Protein AF-A0A084TFQ5-F1 (afdb_monomer_lite)

Sequence (138 aa):
MNALFSKINQGQYDNQDSLVRLMKNAEAKGEQTILKAVQQRLRKVFPKLYRRYVGPITLRDPLGSKNCYCAKPTSLHNIAHDILNMTIPTEALQCDLCWDEDITVAWGVYGPLGAKVIDKHTWTTTCHERGDVKYATH

Foldseek 3Di:
DDPLLVCLLVCVQLDPVSLVVQLVVCVVVVVVSSNVSSLVSCCVRPVVVNLAQPWHNDQQCCPDPDPACSNVTGHLPVLLVCLVVVNHGLVLLQDPCSVPPRNVVSCVQCPDVHVNNQYPVSVVVSVVSSCCSHPVDD

pLDDT: mean 91.7, std 7.59, range [51.44, 97.81]

Secondary structure (DSSP, 8-state):
--HHHHHHHTTTT-SHHHHHHHHHHHHHTT-HHHHHHHHHHHHHH-HHHHHHHT--SS-S-TT--SSSTTTS---HHHHHHHHHHT---HHHHH-HHIIIIIIHHHHHHHSTTTTS-S-HHHHHHHHHHHHHHHH---

Radius of gyration: 17.13 Å; chains: 1; bounding box: 45×23×48 Å

Structure (mmCIF, N/CA/C/O backbone):
data_AF-A0A084TFQ5-F1
#
_entry.id   AF-A0A084TFQ5-F1
#
loop_
_atom_site.group_PDB
_atom_site.id
_atom_site.type_symbol
_atom_site.label_atom_id
_atom_site.label_alt_id
_atom_site.label_comp_id
_atom_site.label_asym_id
_atom_site.label_entity_id
_atom_site.label_seq_id
_atom_site.pdbx_PDB_ins_code
_atom_site.Cartn_x
_atom_site.Cartn_y
_atom_site.Cartn_z
_atom_site.occupancy
_atom_site.B_iso_or_equiv
_atom_site.auth_seq_id
_atom_site.auth_comp_id
_atom_site.auth_asym_id
_atom_site.auth_atom_id
_atom_site.pdbx_PDB_model_num
ATOM 1 N N . MET A 1 1 ? -13.229 11.103 28.616 1.00 55.78 1 MET A N 1
ATOM 2 C CA . MET A 1 1 ? -12.720 10.103 27.646 1.00 55.78 1 MET A CA 1
ATOM 3 C C . MET A 1 1 ? -13.831 9.848 26.627 1.00 55.78 1 MET A C 1
ATOM 5 O O . MET A 1 1 ? -14.953 9.616 27.053 1.00 55.78 1 MET A O 1
ATOM 9 N N . ASN A 1 2 ? -13.583 10.002 25.320 1.00 80.75 2 ASN A N 1
ATOM 10 C CA . ASN A 1 2 ? -14.636 9.952 24.291 1.00 80.75 2 ASN A CA 1
ATOM 11 C C . ASN A 1 2 ? -15.281 8.547 24.239 1.00 80.75 2 ASN A C 1
ATOM 13 O O . ASN A 1 2 ? -14.569 7.554 24.085 1.00 80.75 2 ASN A O 1
ATOM 17 N N . ALA A 1 3 ? -16.608 8.447 24.375 1.00 88.81 3 ALA A N 1
ATOM 18 C CA . ALA A 1 3 ? -17.328 7.168 24.396 1.00 88.81 3 ALA A CA 1
ATOM 19 C C . ALA A 1 3 ? -17.065 6.328 23.133 1.00 88.81 3 ALA A C 1
ATOM 21 O O . ALA A 1 3 ? -16.974 5.103 23.206 1.00 88.81 3 ALA A O 1
ATOM 22 N N . LEU A 1 4 ? -16.872 6.983 21.983 1.00 90.44 4 LEU A N 1
ATOM 23 C CA . LEU A 1 4 ? -16.528 6.318 20.727 1.00 90.44 4 LEU A CA 1
ATOM 24 C C . LEU A 1 4 ? -15.164 5.612 20.794 1.00 90.44 4 LEU A C 1
ATOM 26 O O . LEU A 1 4 ? -15.052 4.460 20.386 1.00 90.44 4 LEU A O 1
ATOM 30 N N . PHE A 1 5 ? -14.148 6.268 21.362 1.00 91.31 5 PHE A N 1
ATOM 31 C CA . PHE A 1 5 ? -12.805 5.699 21.527 1.00 91.31 5 PHE A CA 1
ATOM 32 C C . PHE A 1 5 ? -12.831 4.410 22.359 1.00 91.31 5 PHE A C 1
ATOM 34 O O . PHE A 1 5 ? -12.227 3.408 21.979 1.00 91.31 5 PHE A O 1
ATOM 41 N N . SER A 1 6 ? -13.577 4.413 23.470 1.00 91.75 6 SER A N 1
ATOM 42 C CA . SER A 1 6 ? -13.732 3.230 24.324 1.00 91.75 6 SER A CA 1
ATOM 43 C C . SER A 1 6 ? -14.381 2.067 23.564 1.00 91.75 6 SER A C 1
ATOM 45 O O . SER A 1 6 ? -13.836 0.963 23.550 1.00 91.75 6 SER A O 1
ATOM 47 N N . LYS A 1 7 ? -15.476 2.333 22.838 1.00 93.50 7 LYS A N 1
ATOM 48 C CA . LYS A 1 7 ? -16.184 1.326 22.031 1.00 93.50 7 LYS A CA 1
ATOM 49 C C . LYS A 1 7 ? -15.310 0.720 20.925 1.00 93.50 7 LYS A C 1
ATOM 51 O O . LYS A 1 7 ? -15.363 -0.487 20.700 1.00 93.50 7 LYS A O 1
ATOM 56 N N . ILE A 1 8 ? -14.479 1.531 20.259 1.00 93.38 8 ILE A N 1
ATOM 57 C CA . ILE A 1 8 ? -13.519 1.054 19.247 1.00 93.38 8 ILE A CA 1
ATOM 58 C C . ILE A 1 8 ? -12.501 0.100 19.876 1.00 93.38 8 ILE A C 1
ATOM 60 O O . ILE A 1 8 ? -12.296 -1.000 19.368 1.00 93.38 8 ILE A O 1
ATOM 64 N N . ASN A 1 9 ? -11.896 0.479 21.003 1.00 91.56 9 ASN A N 1
ATOM 65 C CA . ASN A 1 9 ? -10.892 -0.360 21.665 1.00 91.56 9 ASN A CA 1
ATOM 66 C C . ASN A 1 9 ? -11.473 -1.679 22.190 1.00 91.56 9 ASN A C 1
ATOM 68 O O . ASN A 1 9 ? -10.795 -2.707 22.143 1.00 91.56 9 ASN A O 1
ATOM 72 N N . GLN A 1 10 ? -12.742 -1.667 22.603 1.00 93.31 10 GLN A N 1
ATOM 73 C CA . GLN A 1 10 ? -13.506 -2.858 22.985 1.00 93.31 10 GLN A CA 1
ATOM 74 C C . GLN A 1 10 ? -13.872 -3.767 21.797 1.00 93.31 10 GLN A C 1
ATOM 76 O O . GLN A 1 10 ? -14.397 -4.852 22.015 1.00 93.31 10 GLN A O 1
ATOM 81 N N . GLY A 1 11 ? -13.598 -3.359 20.552 1.00 91.50 11 GLY A N 1
ATOM 82 C CA . GLY A 1 11 ? -13.875 -4.161 19.358 1.00 91.50 11 GLY A CA 1
ATOM 83 C C . GLY A 1 11 ? -15.333 -4.131 18.894 1.00 91.50 11 GLY A C 1
ATOM 84 O O . GLY A 1 11 ? -15.708 -4.904 18.019 1.00 91.50 11 GLY A O 1
ATOM 85 N N . GLN A 1 12 ? -16.166 -3.215 19.409 1.00 92.81 12 GLN A N 1
ATOM 86 C CA . GLN A 1 12 ? -17.589 -3.132 19.026 1.00 92.81 12 GLN A CA 1
ATOM 87 C C . GLN A 1 12 ? -17.809 -2.832 17.533 1.00 92.81 12 GLN A C 1
ATOM 89 O O . GLN A 1 12 ? -18.906 -3.019 17.015 1.00 92.81 12 GLN A O 1
ATOM 94 N N . TYR A 1 13 ? -16.766 -2.368 16.842 1.00 91.44 13 TYR A N 1
ATOM 95 C CA . TYR A 1 13 ? -16.788 -2.035 15.422 1.00 91.44 13 TYR A CA 1
ATOM 96 C C . TYR A 1 13 ? -15.903 -2.949 14.574 1.00 91.44 13 TYR A C 1
ATOM 98 O O . TYR A 1 13 ? -15.596 -2.561 13.457 1.00 91.44 13 TYR A O 1
ATOM 106 N N . ASP A 1 14 ? -15.496 -4.133 15.049 1.00 92.12 14 ASP A N 1
ATOM 107 C CA . ASP A 1 14 ? -14.597 -5.067 14.336 1.00 92.12 14 ASP A CA 1
ATOM 108 C C . ASP A 1 14 ? -15.222 -5.753 13.102 1.00 92.12 14 ASP A C 1
ATOM 110 O O . ASP A 1 14 ? -14.976 -6.919 12.803 1.00 92.12 14 ASP A O 1
ATOM 114 N N . ASN A 1 15 ? -16.023 -5.024 12.341 1.00 94.00 15 ASN A N 1
ATOM 115 C CA . ASN A 1 15 ? -16.412 -5.385 10.992 1.00 94.00 15 ASN A CA 1
ATOM 116 C C . ASN A 1 15 ? -15.684 -4.467 10.002 1.00 94.00 15 ASN A C 1
ATOM 118 O O . ASN A 1 15 ? -15.444 -3.287 10.277 1.00 94.00 15 ASN A O 1
ATOM 122 N N . GLN A 1 16 ? -15.329 -5.023 8.846 1.00 92.12 16 GLN A N 1
ATOM 123 C CA . GLN A 1 16 ? -14.522 -4.351 7.830 1.00 92.12 16 GLN A CA 1
ATOM 124 C C . GLN A 1 16 ? -15.105 -2.986 7.425 1.00 92.12 16 GLN A C 1
ATOM 126 O O . GLN A 1 16 ? -14.390 -1.983 7.459 1.00 92.12 16 GLN A O 1
ATOM 131 N N . ASP A 1 17 ? -16.397 -2.922 7.098 1.00 93.44 17 ASP A N 1
ATOM 132 C CA . ASP A 1 17 ? -17.024 -1.698 6.588 1.00 93.44 17 ASP A CA 1
ATOM 133 C C . ASP A 1 17 ? -17.095 -0.590 7.643 1.00 93.44 17 ASP A C 1
ATOM 135 O O . ASP A 1 17 ? -16.847 0.579 7.333 1.00 93.44 17 ASP A O 1
ATOM 139 N N . SER A 1 18 ? -17.377 -0.939 8.903 1.00 94.25 18 SER A N 1
ATOM 140 C CA . SER A 1 18 ? -17.406 0.033 10.000 1.00 94.25 18 SER A CA 1
ATOM 141 C C . SER A 1 18 ? -16.026 0.602 10.277 1.00 94.25 18 SER A C 1
ATOM 143 O O . SER A 1 18 ? -15.903 1.820 10.391 1.00 94.25 18 SER A O 1
ATOM 145 N N . LEU A 1 19 ? -14.981 -0.232 10.343 1.00 94.56 19 LEU A N 1
ATOM 146 C CA . LEU A 1 19 ? -13.622 0.267 10.569 1.00 94.56 19 LEU A CA 1
ATOM 147 C C . LEU A 1 19 ? -13.151 1.157 9.417 1.00 94.56 19 LEU A C 1
ATOM 149 O O . LEU A 1 19 ? -12.603 2.226 9.670 1.00 94.56 19 LEU A O 1
ATOM 153 N N . VAL A 1 20 ? -13.408 0.777 8.162 1.00 93.56 20 VAL A N 1
ATOM 154 C CA . VAL A 1 20 ? -13.035 1.607 7.004 1.00 93.56 20 VAL A CA 1
ATOM 155 C C . VAL A 1 20 ? -13.800 2.933 7.006 1.00 93.56 20 VAL A C 1
ATOM 157 O O . VAL A 1 20 ? -13.203 3.986 6.777 1.00 93.56 20 VAL A O 1
ATOM 160 N N . ARG A 1 21 ? -15.106 2.918 7.301 1.00 94.75 21 ARG A N 1
ATOM 161 C CA . ARG A 1 21 ? -15.915 4.142 7.390 1.00 94.75 21 ARG A CA 1
ATOM 162 C C . ARG A 1 21 ? -15.445 5.048 8.528 1.00 94.75 21 ARG A C 1
ATOM 164 O O . ARG A 1 21 ? -15.299 6.250 8.323 1.00 94.75 21 ARG A O 1
ATOM 171 N N . LEU A 1 22 ? -15.187 4.486 9.709 1.00 95.12 22 LEU A N 1
ATOM 172 C CA . LEU A 1 22 ? -14.682 5.233 10.862 1.00 95.12 22 LEU A CA 1
ATOM 173 C C . LEU A 1 22 ? -13.305 5.835 10.586 1.00 95.12 22 LEU A C 1
ATOM 175 O O . LEU A 1 22 ? -13.082 6.987 10.939 1.00 95.12 22 LEU A O 1
ATOM 179 N N . MET A 1 23 ? -12.417 5.094 9.920 1.00 95.25 23 MET A N 1
ATOM 180 C CA . MET A 1 23 ? -11.096 5.580 9.521 1.00 95.25 23 MET A CA 1
ATOM 181 C C . MET A 1 23 ? -11.217 6.811 8.616 1.00 95.25 23 MET A C 1
ATOM 183 O O . MET A 1 23 ? -10.681 7.860 8.960 1.00 95.25 23 MET A O 1
ATOM 187 N N . LYS A 1 24 ? -11.987 6.712 7.522 1.00 93.88 24 LYS A N 1
ATOM 188 C CA . LYS A 1 24 ? -12.201 7.827 6.581 1.00 93.88 24 LYS A CA 1
ATOM 189 C C . LYS A 1 24 ? -12.834 9.045 7.257 1.00 93.88 24 LYS A C 1
ATOM 191 O O . LYS A 1 24 ? -12.432 10.174 7.006 1.00 93.88 24 LYS A O 1
ATOM 196 N N . ASN A 1 25 ? -13.809 8.821 8.139 1.00 94.38 25 ASN A N 1
ATOM 197 C CA . ASN A 1 25 ? -14.461 9.902 8.878 1.00 94.38 25 ASN A CA 1
ATOM 198 C C . ASN A 1 25 ? -13.507 10.585 9.866 1.00 94.38 25 ASN A C 1
ATOM 200 O O . ASN A 1 25 ? -13.527 11.808 9.978 1.00 94.38 25 ASN A O 1
ATOM 204 N N . ALA A 1 26 ? -12.694 9.811 10.589 1.00 93.69 26 ALA A N 1
ATOM 205 C CA . ALA A 1 26 ? -11.724 10.345 11.539 1.00 93.69 26 ALA A CA 1
ATOM 206 C C . ALA A 1 26 ? -10.620 11.134 10.824 1.00 93.69 26 ALA A C 1
ATOM 208 O O . ALA A 1 26 ? -10.239 12.202 11.293 1.00 93.69 26 ALA A O 1
ATOM 209 N N . GLU A 1 27 ? -10.156 10.645 9.673 1.00 92.75 27 GLU A N 1
ATOM 210 C CA . GLU A 1 27 ? -9.210 11.345 8.804 1.00 92.75 27 GLU A CA 1
ATOM 211 C C . GLU A 1 27 ? -9.791 12.673 8.296 1.00 92.75 27 GLU A C 1
ATOM 213 O O . GLU A 1 27 ? -9.194 13.722 8.526 1.00 92.75 27 GLU A O 1
ATOM 218 N N . ALA A 1 28 ? -11.001 12.659 7.724 1.00 94.00 28 ALA A N 1
ATOM 219 C CA . ALA A 1 28 ? -11.664 13.861 7.211 1.00 94.00 28 ALA A CA 1
ATOM 220 C C . ALA A 1 28 ? -11.933 14.927 8.289 1.00 94.00 28 ALA A C 1
ATOM 222 O O . ALA A 1 28 ? -11.950 16.120 7.996 1.00 94.00 28 ALA A O 1
ATOM 223 N N . LYS A 1 29 ? -12.147 14.507 9.541 1.00 94.06 29 LYS A N 1
ATOM 224 C CA . LYS A 1 29 ? -12.384 15.402 10.685 1.00 94.06 29 LYS A CA 1
ATOM 225 C C . LYS A 1 29 ? -11.117 15.769 11.462 1.00 94.06 29 LYS A C 1
ATOM 227 O O . LYS A 1 29 ? -11.204 16.519 12.430 1.00 94.06 29 LYS A O 1
ATOM 232 N N . GLY A 1 30 ? -9.958 15.218 11.098 1.00 92.12 30 GLY A N 1
ATOM 233 C CA . GLY A 1 30 ? -8.713 15.410 11.844 1.00 92.12 30 GLY A CA 1
ATOM 234 C C . GLY A 1 30 ? -8.717 14.801 13.257 1.00 92.12 30 GLY A C 1
ATOM 235 O O . GLY A 1 30 ? -7.922 15.205 14.105 1.00 92.12 30 GLY A O 1
ATOM 236 N N . GLU A 1 31 ? -9.580 13.821 13.544 1.00 93.94 31 GLU A N 1
ATOM 237 C CA . GLU A 1 31 ? -9.701 13.174 14.858 1.00 93.94 31 GLU A CA 1
ATOM 238 C C . GLU A 1 31 ? -8.588 12.132 15.089 1.00 93.94 31 GLU A C 1
ATOM 240 O O . GLU A 1 31 ? -8.817 10.920 15.102 1.00 93.94 31 GLU A O 1
ATOM 245 N N . GLN A 1 32 ? -7.357 12.598 15.313 1.00 92.88 32 GLN A N 1
ATOM 246 C CA . GLN A 1 32 ? -6.152 11.754 15.369 1.00 92.88 32 GLN A CA 1
ATOM 247 C C . GLN A 1 32 ? -6.222 10.603 16.386 1.00 92.88 32 GLN A C 1
ATOM 249 O O . GLN A 1 32 ? -5.752 9.496 16.122 1.00 92.88 32 GLN A O 1
ATOM 254 N N . THR A 1 33 ? -6.831 10.830 17.551 1.00 92.94 33 THR A N 1
ATOM 255 C CA . THR A 1 33 ? -6.975 9.798 18.591 1.00 92.94 33 THR A CA 1
ATOM 256 C C . THR A 1 33 ? -7.894 8.659 18.146 1.00 92.94 33 THR A C 1
ATOM 258 O O . THR A 1 33 ? -7.606 7.491 18.407 1.00 92.94 33 THR A O 1
ATOM 261 N N . ILE A 1 34 ? -8.986 8.988 17.452 1.00 94.69 34 ILE A N 1
ATOM 262 C CA . ILE A 1 34 ? -9.914 7.997 16.899 1.00 94.69 34 ILE A CA 1
ATOM 263 C C . ILE A 1 34 ? -9.255 7.275 15.727 1.00 94.69 34 ILE A C 1
ATOM 265 O O . ILE A 1 34 ? -9.291 6.047 15.682 1.00 94.69 34 ILE A O 1
ATOM 269 N N . LEU A 1 35 ? -8.581 8.013 14.840 1.00 94.38 35 LEU A N 1
ATOM 270 C CA . LEU A 1 35 ? -7.865 7.443 13.702 1.00 94.38 35 LEU A CA 1
ATOM 271 C C . LEU A 1 35 ? -6.844 6.389 14.153 1.00 94.38 35 LEU A C 1
ATOM 273 O O . LEU A 1 35 ? -6.884 5.258 13.670 1.00 94.38 35 LEU A O 1
ATOM 277 N N . LYS A 1 36 ? -6.003 6.705 15.148 1.00 93.56 36 LYS A N 1
ATOM 278 C CA . LYS A 1 36 ? -5.032 5.754 15.716 1.00 93.56 36 LYS A CA 1
ATOM 279 C C . LYS A 1 36 ? -5.700 4.502 16.288 1.00 93.56 36 LYS A C 1
ATOM 281 O O . LYS A 1 36 ? -5.234 3.396 16.026 1.00 93.56 36 LYS A O 1
ATOM 286 N N . ALA A 1 37 ? -6.797 4.653 17.034 1.00 94.44 37 ALA A N 1
ATOM 287 C CA . ALA A 1 37 ? -7.523 3.513 17.599 1.00 94.44 37 ALA A CA 1
ATOM 288 C C . ALA A 1 37 ? -8.087 2.595 16.501 1.00 94.44 37 ALA A C 1
ATOM 290 O O . ALA A 1 37 ? -7.922 1.376 16.554 1.00 94.44 37 ALA A O 1
ATOM 291 N N . VAL A 1 38 ? -8.700 3.174 15.464 1.00 94.94 38 VAL A N 1
ATOM 292 C CA . VAL A 1 38 ? -9.241 2.419 14.325 1.00 94.94 38 VAL A CA 1
ATOM 293 C C . VAL A 1 38 ? -8.126 1.716 13.553 1.00 94.94 38 VAL A C 1
ATOM 295 O O . VAL A 1 38 ? -8.257 0.535 13.240 1.00 94.94 38 VAL A O 1
ATOM 298 N N . GLN A 1 39 ? -7.005 2.394 13.296 1.00 94.44 39 GLN A N 1
ATOM 299 C CA . GLN A 1 39 ? -5.840 1.803 12.634 1.00 94.44 39 GLN A CA 1
ATOM 300 C C . GLN A 1 39 ? -5.264 0.622 13.432 1.00 94.44 39 GLN A C 1
ATOM 302 O O . GLN A 1 39 ? -4.922 -0.402 12.844 1.00 94.44 39 GLN A O 1
ATOM 307 N N . GLN A 1 40 ? -5.213 0.707 14.765 1.00 93.75 40 GLN A N 1
ATOM 308 C CA . GLN A 1 40 ? -4.803 -0.416 15.617 1.00 93.75 40 GLN A CA 1
ATOM 309 C C . GLN A 1 40 ? -5.769 -1.606 15.519 1.00 93.75 40 GLN A C 1
ATOM 311 O O . GLN A 1 40 ? -5.319 -2.749 15.401 1.00 93.75 40 GLN A O 1
ATOM 316 N N . ARG A 1 41 ? -7.089 -1.361 15.510 1.00 95.50 41 ARG A N 1
ATOM 317 C CA . ARG A 1 41 ? -8.087 -2.424 15.288 1.00 95.50 41 ARG A CA 1
ATOM 318 C C . ARG A 1 41 ? -7.954 -3.046 13.900 1.00 95.50 41 ARG A C 1
ATOM 320 O O . ARG A 1 41 ? -7.914 -4.268 13.795 1.00 95.50 41 ARG A O 1
ATOM 327 N N . LEU A 1 42 ? -7.802 -2.230 12.853 1.00 94.50 42 LEU A N 1
ATOM 328 C CA . LEU A 1 42 ? -7.563 -2.694 11.482 1.00 94.50 42 LEU A CA 1
ATOM 329 C C . LEU A 1 42 ? -6.317 -3.576 11.401 1.00 94.50 42 LEU A C 1
ATOM 331 O O . LEU A 1 42 ? -6.382 -4.653 10.819 1.00 94.50 42 LEU A O 1
ATOM 335 N N . ARG A 1 43 ? -5.209 -3.169 12.032 1.00 93.81 43 ARG A N 1
ATOM 336 C CA . ARG A 1 43 ? -3.974 -3.966 12.082 1.00 93.81 43 ARG A CA 1
ATOM 337 C C . ARG A 1 43 ? -4.201 -5.341 12.706 1.00 93.81 43 ARG A C 1
ATOM 339 O O . ARG A 1 43 ? -3.633 -6.318 12.230 1.00 93.81 43 ARG A O 1
ATOM 346 N N . LYS A 1 44 ? -5.015 -5.408 13.764 1.00 93.44 44 LYS A N 1
ATOM 347 C CA . LYS A 1 44 ? -5.301 -6.641 14.507 1.00 93.44 44 LYS A CA 1
ATOM 348 C C . LYS A 1 44 ? -6.258 -7.575 13.763 1.00 93.44 44 LYS A C 1
ATOM 350 O O . LYS A 1 44 ? -6.007 -8.773 13.717 1.00 93.44 44 LYS A O 1
ATOM 355 N N . VAL A 1 45 ? -7.359 -7.042 13.237 1.00 95.06 45 VAL A N 1
ATOM 356 C CA . VAL A 1 45 ? -8.483 -7.849 12.726 1.00 95.06 45 VAL A CA 1
ATOM 357 C C . VAL A 1 45 ? -8.429 -8.011 11.206 1.00 95.06 45 VAL A C 1
ATOM 359 O O . VAL A 1 45 ? -8.740 -9.079 10.688 1.00 95.06 45 VAL A O 1
ATOM 362 N N . PHE A 1 46 ? -7.983 -6.984 10.478 1.00 94.56 46 PHE A N 1
ATOM 363 C CA . PHE A 1 46 ? -7.946 -6.968 9.012 1.00 94.56 46 PHE A CA 1
ATOM 364 C C . PHE A 1 46 ? -6.574 -6.514 8.480 1.00 94.56 46 PHE A C 1
ATOM 366 O O . PHE A 1 46 ? -6.475 -5.480 7.809 1.00 94.56 46 PHE A O 1
ATOM 373 N N . PRO A 1 47 ? -5.496 -7.286 8.722 1.00 91.50 47 PRO A N 1
ATOM 374 C CA . PRO A 1 47 ? -4.124 -6.900 8.373 1.00 91.50 47 PRO A CA 1
ATOM 375 C C . PRO A 1 47 ? -3.932 -6.545 6.890 1.00 91.50 47 PRO A C 1
ATOM 377 O O . PRO A 1 47 ? -3.164 -5.641 6.563 1.00 91.50 47 PRO A O 1
ATOM 380 N N . LYS A 1 48 ? -4.673 -7.193 5.978 1.00 90.75 48 LYS A N 1
ATOM 381 C CA . LYS A 1 48 ? -4.650 -6.867 4.540 1.00 90.75 48 LYS A CA 1
ATOM 382 C C . LYS A 1 48 ? -5.203 -5.465 4.246 1.00 90.75 48 LYS A C 1
ATOM 384 O O . LYS A 1 48 ? -4.624 -4.737 3.444 1.00 90.75 48 LYS A O 1
ATOM 389 N N . LEU A 1 49 ? -6.292 -5.060 4.905 1.00 91.81 49 LEU A N 1
ATOM 390 C CA . LEU A 1 49 ? -6.852 -3.708 4.764 1.00 91.81 49 LEU A CA 1
ATOM 391 C C . LEU A 1 49 ? -5.965 -2.661 5.424 1.00 91.81 49 LEU A C 1
ATOM 393 O O . LEU A 1 49 ? -5.795 -1.575 4.875 1.00 91.81 49 LEU A O 1
ATOM 397 N N . TYR A 1 50 ? -5.373 -2.999 6.570 1.00 93.12 50 TYR A N 1
ATOM 398 C CA . TYR A 1 50 ? -4.378 -2.147 7.204 1.00 93.12 50 TYR A CA 1
ATOM 399 C C . TYR A 1 50 ? -3.212 -1.865 6.249 1.00 93.12 50 TYR A C 1
ATOM 401 O O . TYR A 1 50 ? -2.900 -0.703 6.004 1.00 93.12 50 TYR A O 1
ATOM 409 N N . ARG A 1 51 ? -2.649 -2.905 5.614 1.00 91.94 51 ARG A N 1
ATOM 410 C CA . ARG A 1 51 ? -1.598 -2.745 4.594 1.00 91.94 51 ARG A CA 1
ATOM 411 C C . ARG A 1 51 ? -2.046 -1.857 3.435 1.00 91.94 51 ARG A C 1
ATOM 413 O O . ARG A 1 51 ? -1.287 -1.014 2.962 1.00 91.94 51 ARG A O 1
ATOM 420 N N . ARG A 1 52 ? -3.295 -2.024 2.997 1.00 91.56 52 ARG A N 1
ATOM 421 C CA . ARG A 1 52 ? -3.857 -1.268 1.877 1.00 91.56 52 ARG A CA 1
ATOM 422 C C . ARG A 1 52 ? -3.939 0.235 2.141 1.00 91.56 52 ARG A C 1
ATOM 424 O O . ARG A 1 52 ? -3.597 1.001 1.244 1.00 91.56 52 ARG A O 1
ATOM 431 N N . TYR A 1 53 ? -4.418 0.634 3.318 1.00 90.00 53 TYR A N 1
ATOM 432 C CA . TYR A 1 53 ? -4.767 2.030 3.612 1.00 90.00 53 TYR A CA 1
ATOM 433 C C . TYR A 1 53 ? -3.782 2.754 4.524 1.00 90.00 53 TYR A C 1
ATOM 435 O O . TYR A 1 53 ? -3.684 3.971 4.455 1.00 90.00 53 TYR A O 1
ATOM 443 N N . VAL A 1 54 ? -3.066 2.025 5.374 1.00 88.94 54 VAL A N 1
ATOM 444 C CA . VAL A 1 54 ? -2.184 2.611 6.389 1.00 88.94 54 VAL A CA 1
ATOM 445 C C . VAL A 1 54 ? -0.726 2.372 6.024 1.00 88.94 54 VAL A C 1
ATOM 447 O O . VAL A 1 54 ? 0.043 3.319 5.928 1.00 88.94 54 VAL A O 1
ATOM 450 N N . GLY A 1 55 ? -0.348 1.117 5.787 1.00 88.62 55 GLY A N 1
ATOM 451 C CA . GLY A 1 55 ? 1.042 0.744 5.527 1.00 88.62 55 GLY A CA 1
ATOM 452 C C . GLY A 1 55 ? 1.396 -0.632 6.084 1.00 88.62 55 GLY A C 1
ATOM 453 O O . GLY A 1 55 ? 0.536 -1.319 6.644 1.00 88.62 55 GLY A O 1
ATOM 454 N N . PRO A 1 56 ? 2.649 -1.080 5.920 1.00 86.12 56 PRO A N 1
ATOM 455 C CA . PRO A 1 56 ? 3.066 -2.402 6.362 1.00 86.12 56 PRO A CA 1
ATOM 456 C C . PRO A 1 56 ? 2.959 -2.566 7.879 1.00 86.12 56 PRO A C 1
ATOM 458 O O . PRO A 1 56 ? 3.062 -1.623 8.660 1.00 86.12 56 PRO A O 1
ATOM 461 N N . ILE A 1 57 ? 2.745 -3.814 8.298 1.00 82.69 57 ILE A N 1
ATOM 462 C CA . ILE A 1 57 ? 2.585 -4.180 9.711 1.00 82.69 57 ILE A CA 1
ATOM 463 C C . ILE A 1 57 ? 3.909 -4.001 10.459 1.00 82.69 57 ILE A C 1
ATOM 465 O O . ILE A 1 57 ? 3.925 -3.574 11.614 1.00 82.69 57 ILE A O 1
ATOM 469 N N . THR A 1 58 ? 5.017 -4.330 9.805 1.00 82.50 58 THR A N 1
ATOM 470 C CA . THR A 1 58 ? 6.367 -4.254 10.355 1.00 82.50 58 THR A CA 1
ATOM 471 C C . THR A 1 58 ? 7.231 -3.343 9.495 1.00 82.50 58 THR A C 1
ATOM 473 O O . THR A 1 58 ? 7.193 -3.399 8.266 1.00 82.50 58 THR A O 1
ATOM 476 N N . LEU A 1 59 ? 8.018 -2.498 10.162 1.00 82.06 59 LEU A N 1
ATOM 477 C CA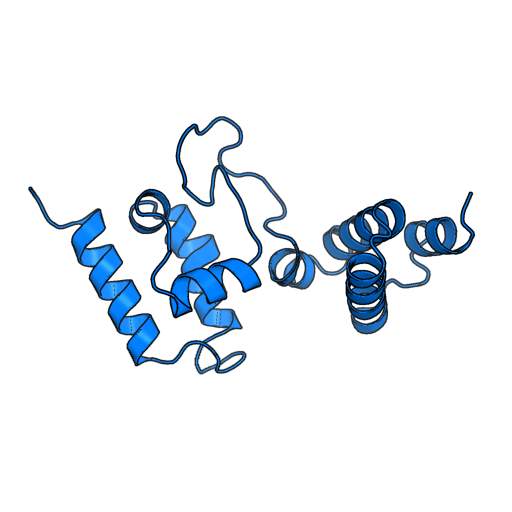 . LEU A 1 59 ? 9.110 -1.754 9.540 1.00 82.06 59 LEU A CA 1
ATOM 478 C C . LEU A 1 59 ? 10.214 -2.743 9.171 1.00 82.06 59 LEU A C 1
ATOM 480 O O . LEU A 1 59 ? 10.596 -3.558 10.011 1.00 82.06 59 LEU A O 1
ATOM 484 N N . ARG A 1 60 ? 10.703 -2.684 7.930 1.00 86.62 60 ARG A N 1
ATOM 485 C CA . ARG A 1 60 ? 11.749 -3.604 7.455 1.00 86.62 60 ARG A CA 1
ATOM 486 C C . ARG A 1 60 ? 13.153 -3.038 7.638 1.00 86.62 60 ARG A C 1
ATOM 488 O O . ARG A 1 60 ? 14.066 -3.811 7.887 1.00 86.62 60 ARG A O 1
ATOM 495 N N . ASP A 1 61 ? 13.314 -1.719 7.565 1.00 83.75 61 ASP A N 1
ATOM 496 C CA . ASP A 1 61 ? 14.599 -1.053 7.783 1.00 83.75 61 ASP A CA 1
ATOM 497 C C . ASP A 1 61 ? 14.434 0.259 8.576 1.00 83.75 61 ASP A C 1
ATOM 499 O O . ASP A 1 61 ? 14.519 1.349 8.017 1.00 83.75 61 ASP A O 1
ATOM 503 N N . PRO A 1 62 ? 14.164 0.188 9.892 1.00 72.88 62 PRO A N 1
ATOM 504 C CA . PRO A 1 62 ? 13.902 1.374 10.709 1.00 72.88 62 PRO A CA 1
ATOM 505 C C . PRO A 1 62 ? 15.117 2.303 10.883 1.00 72.88 62 PRO A C 1
ATOM 507 O O . PRO A 1 62 ? 14.946 3.419 11.368 1.00 72.88 62 PRO A O 1
ATOM 510 N N . LEU A 1 63 ? 16.327 1.854 10.526 1.0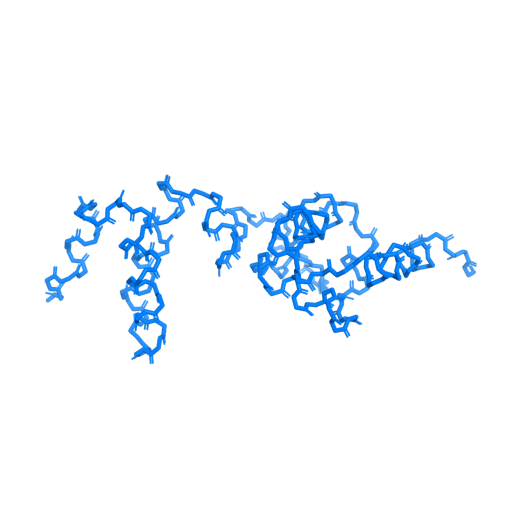0 77.69 63 LEU A N 1
ATOM 511 C CA . LEU A 1 63 ? 17.568 2.636 10.617 1.00 77.69 63 LEU A CA 1
ATOM 512 C C . LEU A 1 63 ? 18.092 3.088 9.243 1.00 77.69 63 LEU A C 1
ATOM 514 O O . LEU A 1 63 ? 19.069 3.835 9.178 1.00 77.69 63 LEU A O 1
ATOM 518 N N . GLY A 1 64 ? 17.459 2.654 8.151 1.00 75.81 64 GLY A N 1
ATOM 519 C CA . GLY A 1 64 ? 17.863 2.981 6.792 1.00 75.81 64 GLY A CA 1
ATOM 520 C C . GLY A 1 64 ? 17.715 4.468 6.498 1.00 75.81 64 GLY A C 1
ATOM 521 O O . GLY A 1 64 ? 16.618 5.015 6.488 1.00 75.81 64 GLY A O 1
ATOM 522 N N . SER A 1 65 ? 18.818 5.144 6.190 1.00 65.44 65 SER A N 1
ATOM 523 C CA . SER A 1 65 ? 18.828 6.570 5.831 1.00 65.44 65 SER A CA 1
ATOM 524 C C . SER A 1 65 ? 18.379 6.860 4.386 1.00 65.44 65 SER A C 1
ATOM 526 O O . SER A 1 65 ? 18.453 8.003 3.938 1.00 65.44 65 SER A O 1
ATOM 528 N N . LYS A 1 66 ? 17.919 5.842 3.642 1.00 80.75 66 LYS A N 1
ATOM 529 C CA . LYS A 1 66 ? 17.559 5.913 2.211 1.00 80.75 66 LYS A CA 1
ATOM 530 C C . LYS A 1 66 ? 16.063 6.172 1.991 1.00 80.75 66 LYS A C 1
ATOM 532 O O . LYS A 1 66 ? 15.250 5.982 2.893 1.00 80.75 66 LYS A O 1
ATOM 537 N N . ASN A 1 67 ? 15.667 6.527 0.766 1.00 88.00 67 ASN A N 1
ATOM 538 C CA . ASN A 1 67 ? 14.255 6.724 0.405 1.00 88.00 67 ASN A CA 1
ATOM 539 C C . ASN A 1 67 ? 13.474 5.427 0.060 1.00 88.00 67 ASN A C 1
ATOM 541 O O . ASN A 1 67 ? 12.368 5.525 -0.461 1.00 88.00 67 ASN A O 1
ATOM 545 N N . CYS A 1 68 ? 13.978 4.214 0.354 1.00 91.00 68 CYS A N 1
ATOM 546 C CA . CYS A 1 68 ? 13.218 2.967 0.094 1.00 9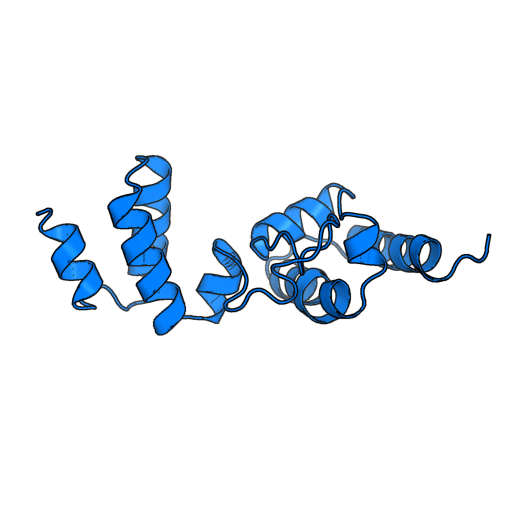1.00 68 CYS A CA 1
ATOM 547 C C . CYS A 1 68 ? 11.999 2.867 1.011 1.00 91.00 68 CYS A C 1
ATOM 549 O O . CYS A 1 68 ? 12.060 3.226 2.190 1.00 91.00 68 CYS A O 1
ATOM 551 N N . TYR A 1 69 ? 10.948 2.209 0.528 1.00 93.00 69 TYR A N 1
ATOM 552 C CA . TYR A 1 69 ? 9.780 1.856 1.335 1.00 93.00 69 TYR A CA 1
ATOM 553 C C . TYR A 1 69 ? 10.098 0.958 2.544 1.00 93.00 69 TYR A C 1
ATOM 555 O O . TYR A 1 69 ? 9.327 0.920 3.498 1.00 93.00 69 TYR A O 1
ATOM 563 N N . CYS A 1 70 ? 11.250 0.277 2.568 1.00 90.88 70 CYS A N 1
ATOM 564 C CA . CYS A 1 70 ? 11.724 -0.427 3.763 1.00 90.88 70 CYS A CA 1
ATOM 565 C C . CYS A 1 70 ? 11.947 0.518 4.957 1.00 90.88 70 CYS A C 1
ATOM 567 O O . CYS A 1 70 ? 11.643 0.131 6.088 1.00 90.88 70 CYS A O 1
ATOM 569 N N . ALA A 1 71 ? 12.446 1.731 4.690 1.00 89.94 71 ALA A N 1
ATOM 570 C CA . ALA A 1 71 ? 12.791 2.738 5.692 1.00 89.94 71 ALA A CA 1
ATOM 571 C C . ALA A 1 71 ? 11.747 3.849 5.829 1.00 89.94 71 ALA A C 1
ATOM 573 O O . ALA A 1 71 ? 11.517 4.363 6.923 1.00 89.94 71 ALA A O 1
ATOM 574 N N . LYS A 1 72 ? 11.060 4.179 4.732 1.00 89.81 72 LYS A N 1
ATOM 575 C CA . LYS A 1 72 ? 9.932 5.114 4.696 1.00 89.81 72 LYS A CA 1
ATOM 576 C C . LYS A 1 72 ? 8.676 4.387 4.213 1.00 89.81 72 LYS A C 1
ATOM 578 O O . LYS A 1 72 ? 8.268 4.577 3.066 1.00 89.81 72 LYS A O 1
ATOM 583 N N . PRO A 1 73 ? 8.075 3.509 5.034 1.00 86.88 73 PRO A N 1
ATOM 584 C CA . PRO A 1 73 ? 6.953 2.722 4.570 1.00 86.88 73 PRO A CA 1
ATOM 585 C C . PRO A 1 73 ? 5.722 3.576 4.341 1.00 86.88 73 PRO A C 1
ATOM 587 O O . PRO A 1 73 ? 5.466 4.551 5.046 1.00 86.88 73 PRO A O 1
ATOM 590 N N . THR A 1 74 ? 4.927 3.149 3.375 1.00 92.19 74 THR A N 1
ATOM 591 C CA . THR A 1 74 ? 3.712 3.837 2.960 1.00 92.19 74 THR A CA 1
ATOM 592 C C . THR A 1 74 ? 2.624 2.809 2.633 1.00 92.19 74 THR A C 1
ATOM 594 O O . THR A 1 74 ? 2.870 1.599 2.617 1.00 92.19 74 THR A O 1
ATOM 597 N N . SER A 1 75 ? 1.390 3.265 2.441 1.00 95.06 75 SER A N 1
ATOM 598 C CA . SER A 1 75 ? 0.255 2.394 2.129 1.00 95.06 75 SER A CA 1
ATOM 599 C C . SER A 1 75 ? 0.329 1.870 0.691 1.00 95.06 75 SER A C 1
ATOM 601 O O . SER A 1 75 ? 0.852 2.549 -0.191 1.00 95.06 75 SER A O 1
ATOM 603 N N . LEU A 1 76 ? -0.266 0.701 0.406 1.00 96.19 76 LEU A N 1
ATOM 604 C CA . LEU A 1 76 ? -0.358 0.221 -0.987 1.00 96.19 76 LEU A CA 1
ATOM 605 C C . LEU A 1 76 ? -1.111 1.209 -1.888 1.00 96.19 76 LEU A C 1
ATOM 607 O O . LEU A 1 76 ? -0.879 1.237 -3.090 1.00 96.19 76 LEU A O 1
ATOM 611 N N . HIS A 1 77 ? -2.035 1.993 -1.323 1.00 95.12 77 HIS A N 1
ATOM 612 C CA . HIS A 1 77 ? -2.726 3.048 -2.059 1.00 95.12 77 HIS A CA 1
ATOM 613 C C . HIS A 1 77 ? -1.765 4.144 -2.532 1.00 95.12 77 HIS A C 1
ATOM 615 O O . HIS A 1 77 ? -1.793 4.506 -3.704 1.00 95.12 77 HIS A O 1
ATOM 621 N N . ASN A 1 78 ? -0.883 4.619 -1.654 1.00 96.50 78 ASN A N 1
ATOM 622 C CA . ASN A 1 78 ? 0.111 5.629 -2.010 1.00 96.50 78 ASN A CA 1
ATOM 623 C C . ASN A 1 78 ? 1.146 5.077 -2.994 1.00 96.50 78 ASN A C 1
ATOM 625 O O . ASN A 1 78 ? 1.491 5.763 -3.941 1.00 96.50 78 ASN A O 1
ATOM 629 N N . ILE A 1 79 ? 1.568 3.819 -2.843 1.00 97.38 79 ILE A N 1
ATOM 630 C CA . ILE A 1 79 ? 2.480 3.181 -3.809 1.00 97.38 79 ILE A CA 1
ATOM 631 C C . ILE A 1 79 ? 1.815 3.046 -5.176 1.00 97.38 79 ILE A C 1
ATOM 633 O O . ILE A 1 79 ? 2.457 3.250 -6.198 1.00 97.38 79 ILE A O 1
ATOM 637 N N . ALA A 1 80 ? 0.516 2.747 -5.223 1.00 97.62 80 ALA A N 1
ATOM 638 C CA . ALA A 1 80 ? -0.218 2.766 -6.481 1.00 97.62 80 ALA A CA 1
ATOM 639 C C . ALA A 1 80 ? -0.233 4.167 -7.112 1.00 97.62 80 ALA A C 1
ATOM 641 O O . ALA A 1 80 ? -0.074 4.275 -8.323 1.00 97.62 80 ALA A O 1
ATOM 642 N N . HIS A 1 81 ? -0.370 5.229 -6.314 1.00 97.50 81 HIS A N 1
ATOM 643 C CA . HIS A 1 81 ? -0.201 6.598 -6.803 1.00 97.50 81 HIS A CA 1
ATOM 644 C C . HIS A 1 81 ? 1.220 6.869 -7.306 1.00 97.50 81 HIS A C 1
ATOM 646 O O . HIS A 1 81 ? 1.363 7.462 -8.371 1.00 97.50 81 HIS A O 1
ATOM 652 N N . ASP A 1 82 ? 2.249 6.389 -6.607 1.00 97.44 82 ASP A N 1
ATOM 653 C CA . ASP A 1 82 ? 3.638 6.520 -7.054 1.00 97.44 82 ASP A CA 1
ATOM 654 C C . ASP A 1 82 ? 3.869 5.800 -8.393 1.00 97.44 82 ASP A C 1
ATOM 656 O O . ASP A 1 82 ? 4.519 6.347 -9.279 1.00 97.44 82 ASP A O 1
ATOM 660 N N . ILE A 1 83 ? 3.279 4.612 -8.584 1.00 97.81 83 ILE A N 1
ATOM 661 C CA . ILE A 1 83 ? 3.308 3.878 -9.860 1.00 97.81 83 ILE A CA 1
ATOM 662 C C . ILE A 1 83 ? 2.628 4.690 -10.971 1.00 97.81 83 ILE A C 1
ATOM 664 O O . ILE A 1 83 ? 3.195 4.853 -12.045 1.00 97.81 83 ILE A O 1
ATOM 668 N N . LEU A 1 84 ? 1.422 5.213 -10.725 1.00 97.62 84 LEU A N 1
ATOM 669 C CA . LEU A 1 84 ? 0.663 5.979 -11.725 1.00 97.62 84 LEU A CA 1
ATOM 670 C C . LEU A 1 84 ? 1.379 7.259 -12.156 1.00 97.62 84 LEU A C 1
ATOM 672 O O . LEU A 1 84 ? 1.288 7.654 -13.315 1.00 97.62 84 LEU A O 1
ATOM 676 N N . ASN A 1 85 ? 2.068 7.902 -11.216 1.00 97.12 85 ASN A N 1
ATOM 677 C CA . ASN A 1 85 ? 2.765 9.158 -11.451 1.00 97.12 85 ASN A CA 1
ATOM 678 C C . ASN A 1 85 ? 4.222 8.964 -11.886 1.00 97.12 85 ASN A C 1
ATOM 680 O O . ASN A 1 85 ? 4.893 9.958 -12.150 1.00 97.12 85 ASN A O 1
ATOM 684 N N . MET A 1 86 ? 4.713 7.720 -11.961 1.00 95.12 86 MET A N 1
ATOM 685 C CA . MET A 1 86 ? 6.124 7.409 -12.215 1.00 95.12 86 MET A CA 1
ATOM 686 C C . MET A 1 86 ? 7.062 8.111 -11.212 1.00 95.12 86 MET A C 1
ATOM 688 O O . MET A 1 86 ? 8.090 8.674 -11.575 1.00 95.12 86 MET A O 1
ATOM 692 N N . THR A 1 87 ? 6.679 8.115 -9.931 1.00 96.38 87 THR A N 1
ATOM 693 C CA . THR A 1 87 ? 7.411 8.766 -8.826 1.00 96.38 87 THR A CA 1
ATOM 694 C C . THR A 1 87 ? 7.909 7.775 -7.774 1.00 96.38 87 THR A C 1
ATOM 696 O O . THR A 1 87 ? 8.140 8.150 -6.623 1.00 96.38 87 THR A O 1
ATOM 699 N N . ILE A 1 88 ? 8.060 6.499 -8.136 1.00 96.06 88 ILE A N 1
ATOM 700 C CA . ILE A 1 88 ? 8.614 5.485 -7.233 1.00 96.06 88 ILE A CA 1
ATOM 701 C C . ILE A 1 88 ? 10.074 5.854 -6.922 1.00 96.06 88 ILE A C 1
ATOM 703 O O . ILE A 1 88 ? 10.847 6.085 -7.852 1.00 96.06 88 ILE A O 1
ATOM 707 N N . PRO A 1 89 ? 10.497 5.891 -5.644 1.00 95.12 89 PRO A N 1
ATOM 708 C CA . PRO A 1 89 ? 11.886 6.181 -5.305 1.00 95.12 89 PRO A CA 1
ATOM 709 C C . PRO A 1 89 ? 12.860 5.213 -5.987 1.00 95.12 89 PRO A C 1
ATOM 711 O O . PRO A 1 89 ? 12.656 3.996 -5.956 1.00 95.12 89 PRO A O 1
ATOM 714 N N . THR A 1 90 ? 13.963 5.731 -6.531 1.00 93.88 90 THR A N 1
ATOM 715 C CA . THR A 1 90 ? 15.017 4.934 -7.182 1.00 93.88 90 THR A CA 1
ATOM 716 C C . THR A 1 90 ? 15.502 3.798 -6.280 1.00 93.88 90 THR A C 1
ATOM 718 O O . THR A 1 90 ? 15.609 2.652 -6.709 1.00 93.88 90 THR A O 1
ATOM 721 N N . GLU A 1 91 ? 15.719 4.070 -4.993 1.00 93.38 91 GLU A N 1
ATOM 722 C CA . GLU A 1 91 ? 16.169 3.067 -4.027 1.00 93.38 91 GLU A CA 1
ATOM 723 C C . GLU A 1 91 ? 15.121 1.970 -3.788 1.00 93.38 91 GLU A C 1
ATOM 725 O O . GLU A 1 91 ? 15.483 0.833 -3.482 1.00 93.38 91 GLU A O 1
ATOM 730 N N . ALA A 1 92 ? 13.830 2.289 -3.939 1.00 94.25 92 ALA A N 1
ATOM 731 C CA . ALA A 1 92 ? 12.753 1.306 -3.883 1.00 94.25 92 ALA A CA 1
ATOM 732 C C . ALA A 1 92 ? 12.710 0.428 -5.140 1.00 94.25 92 ALA A C 1
ATOM 734 O O . ALA A 1 92 ? 12.508 -0.777 -5.009 1.00 94.25 92 ALA A O 1
ATOM 735 N N . LEU A 1 93 ? 12.969 0.991 -6.327 1.00 94.62 93 LEU A N 1
ATOM 736 C CA . LEU A 1 93 ? 13.076 0.230 -7.580 1.00 94.62 93 LEU A CA 1
ATOM 737 C C . LEU A 1 93 ? 14.268 -0.742 -7.576 1.00 94.62 93 LEU A C 1
ATOM 739 O O . LEU A 1 93 ? 14.153 -1.873 -8.053 1.00 94.62 93 LEU A O 1
ATOM 743 N N . GLN A 1 94 ? 15.402 -0.333 -6.998 1.00 93.44 94 GLN A N 1
ATOM 744 C CA . GLN A 1 94 ? 16.602 -1.176 -6.881 1.00 93.44 94 GLN A CA 1
ATOM 745 C C . GLN A 1 94 ? 16.452 -2.299 -5.848 1.00 93.44 94 GLN A C 1
ATOM 747 O O . GLN A 1 94 ? 17.112 -3.334 -5.953 1.00 93.44 94 GLN A O 1
ATOM 752 N N . CYS A 1 95 ? 15.609 -2.106 -4.834 1.00 92.69 95 CYS A N 1
ATOM 753 C CA . CYS A 1 95 ? 15.465 -3.040 -3.726 1.00 92.69 95 CYS A CA 1
ATOM 754 C C . CYS A 1 95 ? 14.466 -4.157 -4.049 1.00 92.69 95 CYS A C 1
ATOM 756 O O . CYS A 1 95 ? 13.273 -3.915 -4.222 1.00 92.69 95 CYS A O 1
ATOM 758 N N . ASP A 1 96 ? 14.940 -5.404 -4.026 1.00 94.12 96 ASP A N 1
ATOM 759 C CA . ASP A 1 96 ? 14.098 -6.576 -4.295 1.00 94.12 96 ASP A CA 1
ATOM 760 C C . ASP A 1 96 ? 12.949 -6.734 -3.311 1.00 94.12 96 ASP A C 1
ATOM 762 O O . ASP A 1 96 ? 11.824 -6.995 -3.718 1.00 94.12 96 ASP A O 1
ATOM 766 N N . LEU A 1 97 ? 13.189 -6.455 -2.030 1.00 92.38 97 LEU A N 1
ATOM 767 C CA . LEU A 1 97 ? 12.123 -6.488 -1.035 1.00 92.38 97 LEU A CA 1
ATOM 768 C C . LEU A 1 97 ? 11.066 -5.406 -1.295 1.00 92.38 97 LEU A C 1
ATOM 770 O O . LEU A 1 97 ? 9.881 -5.710 -1.236 1.00 92.38 97 LEU A O 1
ATOM 774 N N . CYS A 1 98 ? 11.465 -4.158 -1.588 1.00 93.81 98 CYS A N 1
ATOM 775 C CA . CYS A 1 98 ? 10.519 -3.080 -1.922 1.00 93.81 98 CYS A CA 1
ATOM 776 C C . CYS A 1 98 ? 9.708 -3.465 -3.196 1.00 93.81 98 CYS A C 1
ATOM 778 O O . CYS A 1 98 ? 8.497 -3.230 -3.254 1.00 93.81 98 CYS A O 1
ATOM 780 N N . TRP A 1 99 ? 10.328 -4.138 -4.176 1.00 95.50 99 TRP A N 1
ATOM 781 C CA . TRP A 1 99 ? 9.639 -4.636 -5.371 1.00 95.50 99 TRP A CA 1
ATOM 782 C C . TRP A 1 99 ? 8.621 -5.749 -5.084 1.00 95.50 99 TRP A C 1
ATOM 784 O O . TRP A 1 99 ? 7.450 -5.634 -5.457 1.00 95.50 99 TRP A O 1
ATOM 794 N N . ASP A 1 100 ? 9.057 -6.820 -4.426 1.00 94.56 100 ASP A N 1
ATOM 795 C CA . ASP A 1 100 ? 8.262 -8.034 -4.226 1.00 94.56 100 ASP A CA 1
ATOM 796 C C . ASP A 1 100 ? 7.145 -7.828 -3.202 1.00 94.56 100 ASP A C 1
ATOM 798 O O . ASP A 1 100 ? 6.036 -8.327 -3.367 1.00 94.56 100 ASP A O 1
ATOM 802 N N . GLU A 1 101 ? 7.413 -7.072 -2.140 1.00 92.44 101 GLU A N 1
ATOM 803 C CA . GLU A 1 101 ? 6.447 -6.901 -1.062 1.00 92.44 101 GLU A CA 1
ATOM 804 C C . GLU A 1 101 ? 5.514 -5.718 -1.292 1.00 92.44 101 GLU A C 1
ATOM 806 O O . GLU A 1 101 ? 4.361 -5.767 -0.867 1.00 92.44 101 GLU A O 1
ATOM 811 N N . ASP A 1 102 ? 5.957 -4.650 -1.953 1.00 94.69 102 ASP A N 1
ATOM 812 C CA . ASP A 1 102 ? 5.152 -3.433 -2.007 1.00 94.69 102 ASP A CA 1
ATOM 813 C C . ASP A 1 102 ? 4.719 -3.057 -3.421 1.00 94.69 102 ASP A C 1
ATOM 815 O O . ASP A 1 102 ? 3.520 -2.914 -3.654 1.00 94.69 102 ASP A O 1
ATOM 819 N N . ILE A 1 103 ? 5.649 -2.935 -4.371 1.00 96.44 103 ILE A N 1
ATOM 820 C CA . ILE A 1 103 ? 5.341 -2.450 -5.728 1.00 96.44 103 ILE A CA 1
ATOM 821 C C . ILE A 1 103 ? 4.477 -3.467 -6.487 1.00 96.44 103 ILE A C 1
ATOM 823 O O . ILE A 1 103 ? 3.404 -3.129 -6.992 1.00 96.44 103 ILE A O 1
ATOM 827 N N . THR A 1 104 ? 4.886 -4.736 -6.519 1.00 96.69 104 THR A N 1
ATOM 828 C CA . THR A 1 104 ? 4.114 -5.798 -7.189 1.00 96.69 104 THR A CA 1
ATOM 829 C C . THR A 1 104 ? 2.802 -6.102 -6.475 1.00 96.69 104 THR A C 1
ATOM 831 O O . THR A 1 104 ? 1.790 -6.346 -7.131 1.00 96.69 104 THR A O 1
ATOM 834 N N . VAL A 1 105 ? 2.768 -6.027 -5.141 1.00 95.56 105 VAL A N 1
ATOM 835 C CA . VAL A 1 105 ? 1.532 -6.198 -4.364 1.00 95.56 105 VAL A CA 1
ATOM 836 C C . VAL A 1 105 ? 0.569 -5.036 -4.612 1.00 95.56 105 VAL A C 1
ATOM 838 O O . VAL A 1 105 ? -0.631 -5.267 -4.772 1.00 95.56 105 VAL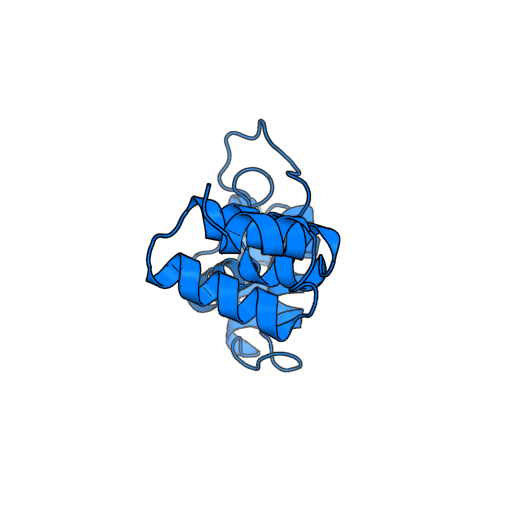 A O 1
ATOM 841 N N . ALA A 1 106 ? 1.064 -3.798 -4.699 1.00 96.62 106 ALA A N 1
ATOM 842 C CA . ALA A 1 106 ? 0.256 -2.644 -5.080 1.00 96.62 106 ALA A CA 1
ATOM 843 C C . ALA A 1 106 ? -0.326 -2.833 -6.485 1.00 96.62 106 ALA A C 1
ATOM 845 O O . ALA A 1 106 ? -1.531 -2.653 -6.663 1.00 96.62 106 ALA A O 1
ATOM 846 N N . TRP A 1 107 ? 0.467 -3.303 -7.452 1.00 96.81 107 TRP A N 1
ATOM 847 C CA . TRP A 1 107 ? -0.052 -3.669 -8.770 1.00 96.81 107 TRP A CA 1
ATOM 848 C C . TRP A 1 107 ? -1.061 -4.826 -8.719 1.00 96.81 107 TRP A C 1
ATOM 850 O O . TRP A 1 107 ? -2.090 -4.764 -9.378 1.00 96.81 107 TRP A O 1
ATOM 860 N N . GLY A 1 108 ? -0.862 -5.847 -7.886 1.00 95.62 108 GLY A N 1
ATOM 861 C CA . GLY A 1 108 ? -1.845 -6.920 -7.709 1.00 95.62 108 GLY A CA 1
ATOM 862 C C . GLY A 1 108 ? -3.195 -6.414 -7.181 1.00 95.62 108 GLY A C 1
ATOM 863 O O . GLY A 1 108 ? -4.251 -6.881 -7.606 1.00 95.62 108 GLY A O 1
ATOM 864 N N . VAL A 1 109 ? -3.180 -5.422 -6.284 1.00 95.44 109 VAL A N 1
ATOM 865 C CA . VAL A 1 109 ? -4.396 -4.826 -5.700 1.00 95.44 109 VAL A CA 1
ATOM 866 C C . VAL A 1 109 ? -5.046 -3.798 -6.628 1.00 95.44 109 VAL A C 1
ATOM 868 O O . VAL A 1 109 ? -6.275 -3.730 -6.701 1.00 95.44 109 VAL A O 1
ATOM 871 N N . TYR A 1 110 ? -4.252 -2.979 -7.315 1.00 97.12 110 TYR A N 1
ATOM 872 C CA . TYR A 1 110 ? -4.731 -1.824 -8.082 1.00 97.12 110 TYR A CA 1
ATOM 873 C C . TYR A 1 110 ? -4.636 -1.992 -9.599 1.00 97.12 110 TYR A C 1
ATOM 875 O O . TYR A 1 110 ? -5.142 -1.148 -10.329 1.00 97.12 110 TYR A O 1
ATOM 883 N N . GLY A 1 111 ? -4.050 -3.078 -10.082 1.00 95.88 111 GLY A N 1
ATOM 884 C CA . GLY A 1 111 ? -3.885 -3.390 -11.495 1.00 95.88 111 GLY A CA 1
ATOM 885 C C . GLY A 1 111 ? -5.124 -4.012 -12.147 1.00 95.88 111 GLY A C 1
ATOM 886 O O . GLY A 1 111 ? -6.216 -4.002 -11.564 1.00 95.88 111 GLY A O 1
ATOM 887 N N . PRO A 1 112 ? -4.975 -4.599 -13.350 1.00 92.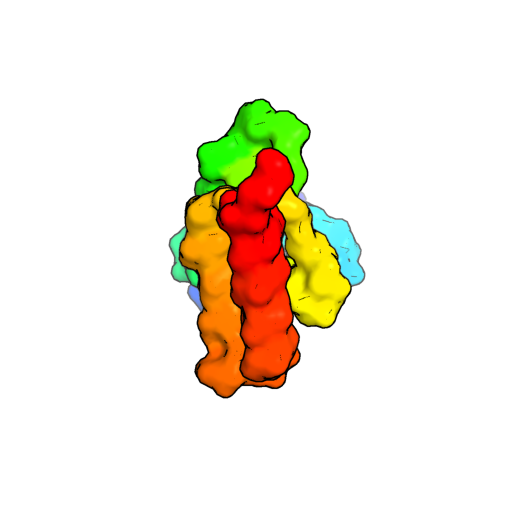94 112 PRO A N 1
ATOM 888 C CA . PRO A 1 112 ? -6.101 -5.016 -14.196 1.00 92.94 112 PRO A CA 1
ATOM 889 C C . PRO A 1 112 ? -7.024 -6.089 -13.598 1.00 92.94 112 PRO A C 1
ATOM 891 O O . PRO A 1 112 ? -8.200 -6.156 -13.954 1.00 92.94 112 PRO A O 1
ATOM 894 N N . LEU A 1 113 ? -6.509 -6.929 -12.694 1.00 91.00 113 LEU A N 1
ATOM 895 C CA . LEU A 1 113 ? -7.289 -7.968 -12.004 1.00 91.00 113 LEU A CA 1
ATOM 896 C C . LEU A 1 113 ? -7.819 -7.521 -10.631 1.00 91.00 113 LEU A C 1
ATOM 898 O O . LEU A 1 113 ? -8.593 -8.243 -10.010 1.00 91.00 113 LEU A O 1
ATOM 902 N N . GLY A 1 114 ? -7.407 -6.341 -10.164 1.00 92.75 114 GLY A N 1
ATOM 903 C CA . GLY A 1 114 ? -7.834 -5.749 -8.903 1.00 92.75 114 GLY A CA 1
ATOM 904 C C . GLY A 1 114 ? -8.770 -4.566 -9.137 1.00 92.75 114 GLY A C 1
ATOM 905 O O . GLY A 1 114 ? -9.838 -4.701 -9.732 1.00 92.75 114 GLY A O 1
ATOM 906 N N . ALA A 1 115 ? -8.368 -3.386 -8.665 1.00 92.25 115 ALA A N 1
ATOM 907 C CA . ALA A 1 115 ? -9.159 -2.162 -8.787 1.00 92.25 115 ALA A CA 1
ATOM 908 C C . ALA A 1 115 ? -9.162 -1.535 -10.197 1.00 92.25 115 ALA A C 1
ATOM 910 O O . ALA A 1 115 ? -9.900 -0.576 -10.405 1.00 92.25 115 ALA A O 1
ATOM 911 N N . LYS A 1 116 ? -8.373 -2.060 -11.151 1.00 95.62 116 LYS A N 1
ATOM 912 C CA . LYS A 1 116 ? -8.285 -1.577 -12.545 1.00 95.62 116 LYS A CA 1
ATOM 913 C C . LYS A 1 116 ? -7.874 -0.106 -12.669 1.00 95.62 116 LYS A C 1
ATOM 915 O O . LYS A 1 116 ? -8.343 0.599 -13.554 1.00 95.62 116 LYS A O 1
ATOM 920 N N . VAL A 1 117 ? -7.016 0.347 -11.761 1.00 96.06 117 VAL A N 1
ATOM 921 C CA . VAL A 1 117 ? -6.492 1.717 -11.722 1.00 96.06 117 VAL A CA 1
ATOM 922 C C . VAL A 1 117 ? -5.162 1.801 -12.468 1.00 96.06 117 VAL A C 1
ATOM 924 O O . VAL A 1 117 ? -4.978 2.701 -13.275 1.00 96.06 117 VAL A O 1
ATOM 927 N N . ILE A 1 118 ? -4.249 0.858 -12.223 1.00 97.12 118 ILE A N 1
ATOM 928 C CA . ILE A 1 118 ? -2.966 0.775 -12.928 1.00 97.12 118 ILE A CA 1
ATOM 929 C C . ILE A 1 118 ? -3.175 -0.076 -14.176 1.00 97.12 118 ILE A C 1
ATOM 931 O O . ILE A 1 118 ? -3.453 -1.277 -14.082 1.00 97.12 118 ILE A O 1
ATOM 935 N N . ASP A 1 119 ? -3.062 0.536 -15.349 1.00 96.12 119 ASP A N 1
ATOM 936 C CA . ASP A 1 119 ? -3.167 -0.198 -16.600 1.00 96.12 119 ASP A CA 1
ATOM 937 C C . ASP A 1 119 ? -1.885 -0.993 -16.914 1.00 96.12 119 ASP A C 1
ATOM 939 O O . ASP A 1 119 ? -0.847 -0.890 -16.250 1.00 96.12 119 ASP A O 1
ATOM 943 N N . LYS A 1 120 ? -1.979 -1.862 -17.925 1.00 95.69 120 LYS A N 1
ATOM 944 C CA . LYS A 1 120 ? -0.861 -2.719 -18.328 1.00 95.69 120 LYS A CA 1
ATOM 945 C C . LYS A 1 120 ? 0.319 -1.903 -18.866 1.00 95.69 120 LYS A C 1
ATOM 947 O O . LYS A 1 120 ? 1.452 -2.317 -18.659 1.00 95.69 120 LYS A O 1
ATOM 952 N N . HIS A 1 121 ? 0.062 -0.790 -19.549 1.00 96.75 121 HIS A N 1
ATOM 953 C CA . HIS A 1 121 ? 1.104 0.051 -20.122 1.00 96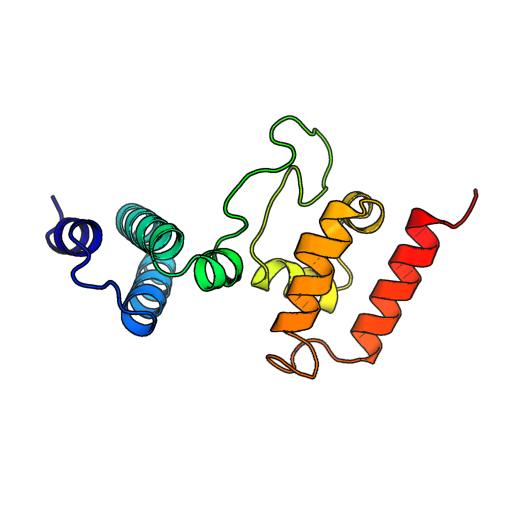.75 121 HIS A CA 1
ATOM 954 C C . HIS A 1 121 ? 1.908 0.749 -19.023 1.00 96.75 121 HIS A C 1
ATOM 956 O O . HIS A 1 121 ? 3.127 0.594 -19.008 1.00 96.75 121 HIS A O 1
ATOM 962 N N . THR A 1 122 ? 1.248 1.399 -18.057 1.00 97.75 122 THR A N 1
ATOM 963 C CA . THR A 1 122 ? 1.910 1.978 -16.876 1.00 97.75 122 THR A CA 1
ATOM 964 C C . THR A 1 122 ? 2.768 0.933 -16.174 1.00 97.75 122 THR A C 1
ATOM 966 O O . THR A 1 122 ? 3.942 1.172 -15.909 1.00 97.75 122 THR A O 1
ATOM 969 N N . TRP A 1 123 ? 2.218 -0.265 -15.944 1.00 97.56 123 TRP A N 1
ATOM 970 C CA . TRP A 1 123 ? 2.965 -1.341 -15.297 1.00 97.56 123 TRP A CA 1
ATOM 971 C C . TRP A 1 123 ? 4.197 -1.787 -16.092 1.00 97.56 123 TRP A C 1
ATOM 973 O O . TRP A 1 123 ? 5.273 -1.955 -15.521 1.00 97.56 123 TRP A O 1
ATOM 983 N N . THR A 1 124 ? 4.067 -1.960 -17.410 1.00 97.50 124 THR A N 1
ATOM 984 C CA . THR A 1 124 ? 5.201 -2.298 -18.279 1.00 97.50 124 THR A CA 1
ATOM 985 C C . THR A 1 124 ? 6.292 -1.231 -18.213 1.00 97.50 124 THR A C 1
ATOM 987 O O . THR A 1 124 ? 7.464 -1.583 -18.096 1.00 97.50 124 THR A O 1
ATOM 990 N N . THR A 1 125 ? 5.923 0.050 -18.214 1.00 97.12 125 THR A N 1
ATOM 991 C CA . THR A 1 125 ? 6.876 1.158 -18.066 1.00 97.12 125 THR A CA 1
ATOM 992 C C . THR A 1 125 ? 7.606 1.089 -16.725 1.00 97.12 125 THR A C 1
ATOM 994 O O . THR A 1 125 ? 8.831 1.157 -16.706 1.00 97.12 125 THR A O 1
ATOM 997 N N . THR A 1 126 ? 6.900 0.842 -15.616 1.00 97.31 126 THR A N 1
ATOM 998 C CA . THR A 1 126 ? 7.526 0.638 -14.297 1.00 97.31 126 THR A CA 1
ATOM 999 C C . THR A 1 126 ? 8.497 -0.551 -14.284 1.00 97.31 126 THR A C 1
ATOM 1001 O O . THR A 1 126 ? 9.556 -0.489 -13.660 1.00 97.31 126 THR A O 1
ATOM 1004 N N . CYS A 1 127 ? 8.171 -1.651 -14.974 1.00 96.75 127 CYS A N 1
ATOM 1005 C CA . CYS A 1 127 ? 9.082 -2.793 -15.103 1.00 96.75 127 CYS A CA 1
ATOM 1006 C C . CYS A 1 127 ? 10.361 -2.443 -15.874 1.00 96.75 127 CYS A C 1
ATOM 1008 O O . CYS A 1 127 ? 11.437 -2.874 -15.460 1.00 96.75 127 CYS A O 1
ATOM 1010 N N . HIS A 1 128 ? 10.255 -1.679 -16.966 1.00 96.00 128 HIS A N 1
ATOM 1011 C CA . HIS A 1 128 ? 11.425 -1.215 -17.715 1.00 96.00 128 HIS A CA 1
ATOM 1012 C C . HIS A 1 128 ? 12.286 -0.272 -16.877 1.00 96.00 128 HIS A C 1
ATOM 1014 O O . HIS A 1 128 ? 13.487 -0.491 -16.782 1.00 96.00 128 HIS A O 1
ATOM 1020 N N . GLU A 1 129 ? 11.670 0.684 -16.180 1.00 95.19 129 GLU A N 1
ATOM 1021 C CA . GLU A 1 129 ? 12.390 1.615 -15.310 1.00 95.19 129 GLU A CA 1
ATOM 1022 C C . GLU A 1 129 ? 13.168 0.884 -14.210 1.00 95.19 129 GLU A C 1
ATOM 1024 O O . GLU A 1 129 ? 14.339 1.181 -13.982 1.00 95.19 129 GLU A O 1
ATOM 1029 N N . ARG A 1 130 ? 12.577 -0.136 -13.566 1.00 95.12 130 ARG A N 1
ATOM 1030 C CA . ARG A 1 130 ? 13.342 -0.992 -12.643 1.00 95.12 130 ARG A CA 1
ATOM 1031 C C . ARG A 1 130 ? 14.502 -1.687 -13.347 1.00 95.12 130 ARG A C 1
ATOM 1033 O O . ARG A 1 130 ? 15.578 -1.782 -12.762 1.00 95.12 130 ARG A O 1
ATOM 1040 N N . GLY A 1 131 ? 14.267 -2.220 -14.544 1.00 94.62 131 GLY A N 1
ATOM 1041 C CA . GLY A 1 131 ? 15.294 -2.855 -15.366 1.00 94.62 131 GLY A CA 1
ATOM 1042 C C . GLY A 1 131 ? 16.507 -1.945 -15.540 1.00 94.62 131 GLY A C 1
ATOM 1043 O O . GLY A 1 131 ? 17.620 -2.325 -15.174 1.00 94.62 131 GLY A O 1
ATOM 1044 N N . ASP A 1 132 ? 16.254 -0.722 -15.996 1.00 93.25 132 ASP A N 1
ATOM 1045 C CA . ASP A 1 132 ? 17.270 0.298 -16.229 1.00 93.25 132 ASP A CA 1
ATOM 1046 C C . ASP A 1 132 ? 17.971 0.679 -14.921 1.00 93.25 132 ASP A C 1
ATOM 1048 O O . ASP A 1 132 ? 19.181 0.545 -14.784 1.00 93.25 132 ASP A O 1
ATOM 1052 N N . VAL A 1 133 ? 17.214 1.066 -13.897 1.00 91.69 133 VAL A N 1
ATOM 1053 C CA . VAL A 1 133 ? 17.767 1.579 -12.637 1.00 91.69 133 VAL A CA 1
ATOM 1054 C C . VAL A 1 133 ? 18.553 0.522 -11.845 1.00 91.69 133 VAL A C 1
ATOM 1056 O O . VAL A 1 133 ? 19.473 0.865 -11.094 1.00 91.69 133 VAL A O 1
ATOM 1059 N N . LYS A 1 134 ? 18.177 -0.757 -11.943 1.00 90.38 134 LYS A N 1
ATOM 1060 C CA . LYS A 1 134 ? 18.790 -1.834 -11.154 1.00 90.38 134 LYS A CA 1
ATOM 1061 C C . LYS A 1 134 ? 19.921 -2.551 -11.885 1.00 90.38 134 LYS A C 1
ATOM 1063 O O . LYS A 1 134 ? 20.864 -2.995 -11.231 1.00 90.38 134 LYS A O 1
ATOM 1068 N N . TYR A 1 135 ? 19.801 -2.718 -13.198 1.00 87.62 135 TYR A N 1
ATOM 1069 C CA . TYR A 1 135 ? 20.682 -3.597 -13.965 1.00 87.62 135 TYR A CA 1
ATOM 1070 C C . TYR A 1 135 ? 21.440 -2.896 -15.088 1.00 87.62 135 TYR A C 1
ATOM 1072 O O . TYR A 1 135 ? 22.386 -3.496 -15.604 1.00 87.62 135 TYR A O 1
ATOM 1080 N N . ALA A 1 136 ? 21.083 -1.660 -15.464 1.00 77.94 136 ALA A N 1
ATOM 1081 C CA . ALA A 1 136 ? 21.923 -0.912 -16.387 1.00 77.94 136 ALA A CA 1
ATOM 1082 C C . ALA A 1 136 ? 23.272 -0.657 -15.708 1.00 77.94 136 ALA A C 1
ATOM 1084 O O . ALA A 1 136 ? 23.382 -0.008 -14.668 1.00 77.94 136 ALA A O 1
ATOM 1085 N N . THR A 1 137 ? 24.303 -1.258 -16.285 1.00 53.84 137 THR A N 1
ATOM 1086 C CA . THR A 1 137 ? 25.691 -1.071 -15.889 1.00 53.84 137 THR A CA 1
ATOM 1087 C C . THR A 1 137 ? 26.115 0.299 -16.411 1.00 53.84 137 THR A C 1
ATOM 1089 O O . THR A 1 137 ? 26.089 0.519 -17.622 1.00 53.84 137 THR A O 1
ATOM 1092 N N . HIS A 1 138 ? 26.452 1.224 -15.511 1.00 51.44 138 HIS A N 1
ATOM 1093 C CA . HIS A 1 138 ? 27.254 2.400 -15.852 1.00 51.44 138 HIS A CA 1
ATOM 1094 C C . HIS A 1 138 ? 28.737 2.056 -15.740 1.00 51.44 138 HIS A C 1
ATOM 1096 O O . HIS A 1 138 ? 29.095 1.339 -14.775 1.00 51.44 138 HIS A O 1
#